Protein AF-A0AAV2RXP6-F1 (afdb_monomer_lite)

Secondary structure (DSSP, 8-state):
--HHHHHHHHHHHSTTTT-SHHHHHHHHHHHHHHHH-------HHHHHHHHHHHHHSTHHHHHHHHHHTS------TTTTSGGGGGG-SSTTS---GGGEEEPPPPTT----SEEEEE---

InterPro domains:
  IPR029021 Protein-tyrosine phosphatase-like [G3DSA:3.90.190.10] (40-121)
  IPR029021 Protein-tyrosine phosphatase-like [SSF52799] (1-53)
  IPR029021 Protein-tyrosine phosphatase-like [SSF52799] (54-120)

Organism: Meganyctiphanes norvegica (NCBI:txid48144)

Radius of gyration: 22.02 Å; chains: 1; bounding box: 52×39×58 Å

Foldseek 3Di:
DDPVVVVVVVCVVPPCDLVDPVSSVVVVVVVCCVVVNDPPDDDPVCVVVVVCPCVVDCNVVVVVVVVVPPDDPFAQVVCLPPVNVVQDPDSVQADTPVFFDFADDDPPDPDGRHHRDGDDD

Sequence (121 aa):
MDIPEALRILRSCRKNLVDNPGQYRFTHELLLEMMYGHQTSYTEQEFLNTFKEITTTSALKNQYDKLLNLPKSHNYELASNPSYSQYNRDQNIIPANGRMIFLNSVKEANGSQYINAVRVN

Structure (mmCIF, N/CA/C/O backbone):
data_AF-A0AAV2RXP6-F1
#
_entry.id   AF-A0AAV2RXP6-F1
#
loop_
_atom_site.group_PDB
_atom_site.id
_atom_site.type_symbol
_atom_site.label_atom_id
_atom_site.label_alt_id
_atom_site.label_comp_id
_atom_site.label_asym_id
_atom_site.label_entity_id
_atom_site.label_seq_id
_atom_site.pdbx_PDB_ins_code
_atom_site.Cartn_x
_atom_site.Cartn_y
_atom_site.Cartn_z
_atom_site.occupancy
_atom_site.B_iso_or_equiv
_atom_site.auth_seq_id
_atom_site.auth_comp_id
_atom_site.auth_asym_id
_atom_site.auth_atom_id
_atom_site.pdbx_PDB_model_num
ATOM 1 N N . MET A 1 1 ? -16.805 -14.453 15.415 1.00 60.97 1 MET A N 1
ATOM 2 C CA . MET A 1 1 ? -17.364 -15.167 14.247 1.00 60.97 1 MET A CA 1
ATOM 3 C C . MET A 1 1 ? -16.202 -15.442 13.313 1.00 60.97 1 MET A C 1
ATOM 5 O O . MET A 1 1 ? -15.425 -14.525 13.093 1.00 60.97 1 MET A O 1
ATOM 9 N N . ASP A 1 2 ? -16.032 -16.680 12.860 1.00 83.12 2 ASP A N 1
ATOM 10 C CA . ASP A 1 2 ? -14.921 -17.060 11.978 1.00 83.12 2 ASP A CA 1
ATOM 11 C C . ASP A 1 2 ? -15.208 -16.652 10.516 1.00 83.12 2 ASP A C 1
ATOM 13 O O . ASP A 1 2 ? -16.367 -16.619 10.093 1.00 83.12 2 ASP A O 1
ATOM 17 N N . ILE A 1 3 ? -14.168 -16.323 9.746 1.00 84.50 3 ILE A N 1
ATOM 18 C CA . ILE A 1 3 ? -14.264 -15.776 8.379 1.00 84.50 3 ILE A CA 1
ATOM 19 C C . ILE A 1 3 ? -14.956 -16.741 7.394 1.00 84.50 3 ILE A C 1
ATOM 21 O O . ILE A 1 3 ? -15.818 -16.282 6.639 1.00 84.50 3 ILE A O 1
ATOM 25 N N . PRO A 1 4 ? -14.669 -18.060 7.388 1.00 87.75 4 PRO A N 1
ATOM 26 C CA . PRO A 1 4 ? -15.389 -19.026 6.561 1.00 87.75 4 PRO A CA 1
ATOM 27 C C . PRO A 1 4 ? -16.892 -19.041 6.844 1.00 87.75 4 PRO A C 1
ATOM 29 O O . PRO A 1 4 ? -17.692 -19.098 5.910 1.00 87.75 4 PRO A O 1
ATOM 32 N N . GLU A 1 5 ? -17.283 -18.952 8.117 1.00 90.19 5 GLU A N 1
ATOM 33 C CA . GLU A 1 5 ? -18.689 -18.992 8.520 1.00 90.19 5 GLU A CA 1
ATOM 34 C C . GLU A 1 5 ? -19.413 -17.693 8.150 1.00 90.19 5 GLU A C 1
ATOM 36 O O . GLU A 1 5 ? -20.505 -17.729 7.582 1.00 90.19 5 GLU A O 1
ATOM 41 N N . ALA A 1 6 ? -18.768 -16.543 8.364 1.00 89.06 6 ALA A N 1
ATOM 42 C CA . ALA A 1 6 ? -19.273 -15.257 7.892 1.00 89.06 6 ALA A CA 1
ATOM 43 C C . ALA A 1 6 ? -19.475 -15.261 6.365 1.00 89.06 6 ALA A C 1
ATOM 45 O O . ALA A 1 6 ? -20.521 -14.844 5.865 1.00 89.06 6 ALA A O 1
ATOM 46 N N . LEU A 1 7 ? -18.511 -15.797 5.611 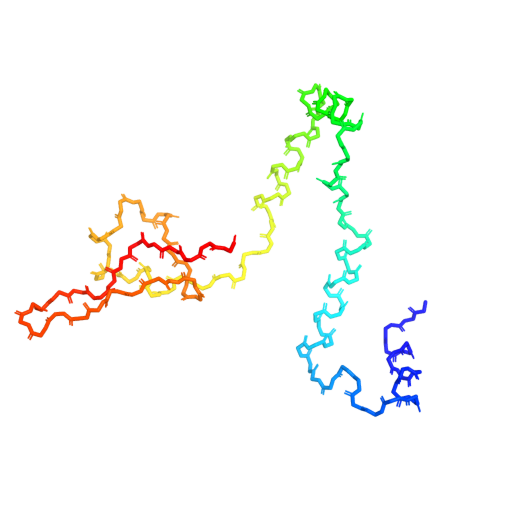1.00 90.44 7 LEU A N 1
ATOM 47 C CA . LEU A 1 7 ? -18.600 -15.888 4.157 1.00 90.44 7 LEU A CA 1
ATOM 48 C C . LEU A 1 7 ? -19.687 -16.866 3.693 1.00 90.44 7 LEU A C 1
ATOM 50 O O . LEU A 1 7 ? -20.374 -16.597 2.706 1.00 90.44 7 LEU A O 1
ATOM 54 N N . ARG A 1 8 ? -19.882 -17.981 4.406 1.00 91.50 8 ARG A N 1
ATOM 55 C CA . ARG A 1 8 ? -20.972 -18.933 4.154 1.00 91.50 8 ARG A CA 1
ATOM 56 C C . ARG A 1 8 ? -22.336 -18.255 4.286 1.00 91.50 8 ARG A C 1
ATOM 58 O O . ARG A 1 8 ? -23.180 -18.429 3.408 1.00 91.50 8 ARG A O 1
ATOM 65 N N . ILE A 1 9 ? -22.532 -17.461 5.341 1.00 93.56 9 ILE A N 1
ATOM 66 C CA . ILE A 1 9 ? -23.760 -16.686 5.565 1.00 93.56 9 ILE A CA 1
ATOM 67 C C . ILE A 1 9 ? -23.940 -15.637 4.463 1.00 93.56 9 ILE A C 1
ATOM 69 O O . ILE A 1 9 ? -24.999 -15.561 3.855 1.00 93.56 9 ILE A O 1
ATOM 73 N N . LEU A 1 10 ? -22.904 -14.867 4.127 1.00 91.31 10 LEU A N 1
ATOM 74 C CA . LEU A 1 10 ? -22.989 -13.873 3.050 1.00 91.31 10 LEU A CA 1
ATOM 75 C C . LEU A 1 10 ? -23.377 -14.505 1.704 1.00 91.31 10 LEU A C 1
ATOM 77 O O . LEU A 1 10 ? -24.208 -13.968 0.967 1.00 91.31 10 LEU A O 1
ATOM 81 N N . ARG A 1 11 ? -22.817 -15.680 1.398 1.00 94.44 11 ARG A N 1
ATOM 82 C CA . ARG A 1 11 ? -23.099 -16.416 0.160 1.00 94.44 11 ARG A CA 1
ATOM 83 C C . ARG A 1 11 ? -24.500 -17.020 0.099 1.00 94.44 11 ARG A C 1
ATOM 85 O O . ARG A 1 11 ? -24.970 -17.277 -1.010 1.00 94.44 11 ARG A O 1
ATOM 92 N N . SER A 1 12 ? -25.175 -17.220 1.234 1.00 94.75 12 SER A N 1
ATOM 93 C CA . SER A 1 12 ? -26.582 -17.641 1.233 1.00 94.75 12 SER A CA 1
ATOM 94 C C . SER A 1 12 ? -27.508 -16.518 0.749 1.00 94.75 12 SER A C 1
ATOM 96 O O . SER A 1 12 ? -28.500 -16.797 0.082 1.00 94.75 12 SER A O 1
ATOM 98 N N . CYS A 1 13 ? -27.138 -15.256 0.998 1.00 94.44 13 CYS A N 1
ATOM 99 C CA . CYS A 1 13 ? -27.862 -14.076 0.523 1.00 94.44 13 CYS A CA 1
ATOM 100 C C . CYS A 1 13 ? -27.483 -13.683 -0.915 1.00 94.44 13 CYS A C 1
ATOM 102 O O . CYS A 1 13 ? -28.343 -13.269 -1.691 1.00 94.44 13 CYS A O 1
ATOM 104 N N . ARG A 1 14 ? -26.199 -13.796 -1.290 1.00 94.56 14 ARG A N 1
ATOM 105 C CA . ARG A 1 14 ? -25.709 -13.462 -2.637 1.00 94.56 14 ARG A CA 1
ATOM 106 C C . ARG A 1 14 ? -24.605 -14.414 -3.087 1.00 94.56 14 ARG A C 1
ATOM 108 O O . ARG A 1 14 ? -23.509 -14.430 -2.531 1.00 94.56 14 ARG A O 1
ATOM 115 N N . LYS A 1 15 ? -24.877 -15.160 -4.159 1.00 91.06 15 LYS A N 1
ATOM 116 C CA . LYS A 1 15 ? -23.903 -16.079 -4.765 1.00 91.06 15 LYS A CA 1
ATOM 117 C C . LYS A 1 15 ? -22.649 -15.328 -5.232 1.00 91.06 15 LYS A C 1
ATOM 119 O O . LYS A 1 15 ? -22.732 -14.175 -5.651 1.00 91.06 15 LYS A O 1
ATOM 124 N N . ASN A 1 16 ? -21.509 -16.018 -5.190 1.00 89.00 16 ASN A N 1
ATOM 125 C CA . ASN A 1 16 ? -20.203 -15.536 -5.659 1.00 89.00 16 ASN A CA 1
ATOM 126 C C . ASN A 1 16 ? -19.657 -14.296 -4.920 1.00 89.00 16 ASN A C 1
ATOM 128 O O . ASN A 1 16 ? -18.886 -13.530 -5.484 1.00 89.00 16 ASN A O 1
ATOM 132 N N . LEU A 1 17 ? -20.021 -14.080 -3.651 1.00 89.88 17 LEU A N 1
ATOM 133 C CA . LEU A 1 17 ? -19.272 -13.139 -2.811 1.00 89.88 17 LEU A CA 1
ATOM 134 C C . LEU A 1 17 ? -17.895 -13.718 -2.459 1.00 89.88 17 LEU A C 1
ATOM 136 O O . LEU A 1 17 ? -17.805 -14.894 -2.092 1.00 89.88 17 LEU A O 1
ATOM 140 N N . VAL A 1 18 ? -16.849 -12.885 -2.555 1.00 89.81 18 VAL A N 1
ATOM 141 C CA . VAL A 1 18 ? -15.436 -13.263 -2.345 1.00 89.81 18 VAL A CA 1
ATOM 142 C C . VAL A 1 18 ? -15.088 -14.483 -3.205 1.00 89.81 18 VAL A C 1
ATOM 144 O O . VAL A 1 18 ? -14.883 -15.582 -2.698 1.00 89.81 18 VAL A O 1
ATOM 147 N N . ASP A 1 19 ? -15.174 -14.336 -4.523 1.00 91.94 19 ASP A N 1
ATOM 148 C CA . ASP A 1 19 ? -15.228 -15.455 -5.474 1.00 91.94 19 ASP A CA 1
ATOM 149 C C . ASP A 1 19 ? -13.869 -16.076 -5.807 1.00 91.94 19 ASP A C 1
ATOM 151 O O . ASP A 1 19 ? -13.820 -17.200 -6.307 1.00 91.94 19 ASP A O 1
ATOM 155 N N . ASN A 1 20 ? -12.772 -15.388 -5.492 1.00 93.62 20 ASN A N 1
ATOM 156 C CA . ASN A 1 20 ? -11.427 -15.860 -5.784 1.00 93.62 20 ASN A CA 1
ATOM 157 C C . ASN A 1 20 ? -10.516 -15.889 -4.544 1.00 93.62 20 ASN A C 1
ATOM 159 O O . ASN A 1 20 ? -10.718 -15.128 -3.590 1.00 93.62 20 ASN A O 1
ATOM 163 N N . PRO A 1 21 ? -9.466 -16.736 -4.560 1.00 92.12 21 PRO A N 1
ATOM 164 C CA . PRO A 1 21 ? -8.535 -16.861 -3.439 1.00 92.12 21 PRO A CA 1
ATOM 165 C C . PRO A 1 21 ? -7.834 -15.550 -3.058 1.00 92.12 21 PRO A C 1
ATOM 167 O O . PRO A 1 21 ? -7.506 -15.355 -1.889 1.00 92.12 21 PRO A O 1
ATOM 170 N N . GLY A 1 22 ? -7.620 -14.650 -4.025 1.00 93.31 22 GLY A N 1
ATOM 171 C CA . GLY A 1 22 ? -7.015 -13.338 -3.794 1.00 93.31 22 GLY A CA 1
ATOM 172 C C . GLY A 1 22 ? -7.891 -12.448 -2.917 1.00 93.31 22 GLY A C 1
ATOM 173 O O . GLY A 1 22 ? -7.422 -11.942 -1.904 1.00 93.31 22 GLY A O 1
ATOM 174 N N . GLN A 1 23 ? -9.181 -12.326 -3.241 1.00 93.06 23 GLN A N 1
ATOM 175 C CA . GLN A 1 23 ? -10.14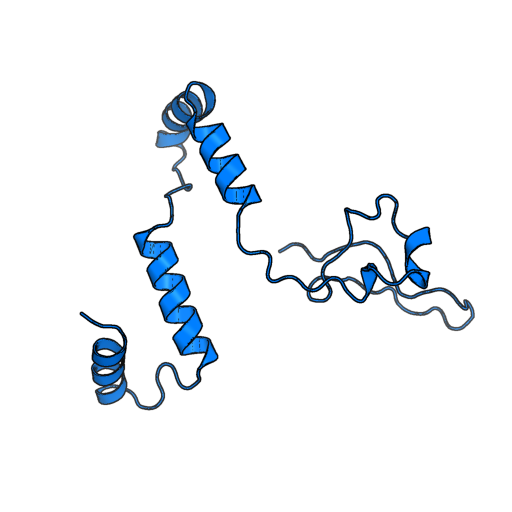8 -11.584 -2.421 1.00 93.06 23 GLN A CA 1
ATOM 176 C C . GLN A 1 23 ? -10.283 -12.180 -1.015 1.00 93.06 23 GLN A C 1
ATOM 178 O O . GLN A 1 23 ? -10.405 -11.444 -0.035 1.00 93.06 23 GLN A O 1
ATOM 183 N N . TYR A 1 24 ? -10.242 -13.512 -0.906 1.00 92.31 24 TYR A N 1
ATOM 184 C CA . TYR A 1 24 ? -10.307 -14.189 0.386 1.00 92.31 24 TYR A CA 1
ATOM 185 C C . TYR A 1 24 ? -9.087 -13.855 1.248 1.00 92.31 24 TYR A C 1
ATOM 187 O O . TYR A 1 24 ? -9.245 -13.415 2.385 1.00 92.31 24 TYR A O 1
ATOM 195 N N . ARG A 1 25 ? -7.875 -13.981 0.690 1.00 92.06 25 ARG A N 1
ATOM 196 C CA . ARG A 1 25 ? -6.629 -13.602 1.371 1.00 92.06 25 ARG A CA 1
ATOM 197 C C . ARG A 1 25 ? -6.637 -12.129 1.775 1.00 92.06 25 ARG A C 1
ATOM 199 O O . ARG A 1 25 ? -6.360 -11.822 2.927 1.00 92.06 25 ARG A O 1
ATOM 206 N N . PHE A 1 26 ? -7.029 -11.248 0.861 1.00 91.38 26 PHE A N 1
ATOM 207 C CA . PHE A 1 26 ? -7.115 -9.816 1.128 1.00 91.38 26 PHE A CA 1
ATOM 208 C C . PHE A 1 26 ? -8.090 -9.492 2.268 1.00 91.38 26 PHE A C 1
ATOM 210 O O . PHE A 1 26 ? -7.824 -8.613 3.077 1.00 91.38 26 PHE A O 1
ATOM 217 N N . THR A 1 27 ? -9.198 -10.230 2.388 1.00 90.88 27 THR A N 1
ATOM 218 C CA . THR A 1 27 ? -10.147 -10.049 3.500 1.00 90.88 27 THR A CA 1
ATOM 219 C C . THR A 1 27 ? -9.512 -10.397 4.848 1.00 90.88 27 THR A C 1
ATOM 221 O O . THR A 1 27 ? -9.726 -9.685 5.826 1.00 90.88 27 THR A O 1
ATOM 224 N N . HIS A 1 28 ? -8.704 -11.461 4.907 1.00 90.12 28 HIS A N 1
ATOM 225 C CA . HIS A 1 28 ? -7.931 -11.798 6.108 1.00 90.12 28 HIS A CA 1
ATOM 226 C C . HIS A 1 28 ? -6.904 -10.712 6.436 1.00 90.12 28 HIS A C 1
ATOM 228 O O . HIS A 1 28 ? -6.842 -10.267 7.577 1.00 90.12 28 HIS A O 1
ATOM 234 N N . GLU A 1 29 ? -6.143 -10.251 5.442 1.00 90.69 29 GLU A N 1
ATOM 235 C CA . GLU A 1 29 ? -5.159 -9.170 5.610 1.00 90.69 29 GLU A CA 1
ATOM 236 C C . GLU A 1 29 ? -5.818 -7.878 6.117 1.00 90.69 29 GLU A C 1
ATOM 238 O O . GLU A 1 29 ? -5.326 -7.265 7.062 1.00 90.69 29 GLU A O 1
ATOM 243 N N . LEU A 1 30 ? -6.972 -7.507 5.556 1.00 90.56 30 LEU A N 1
ATOM 244 C CA . LEU A 1 30 ? -7.738 -6.339 5.983 1.00 90.56 30 LEU A CA 1
ATOM 245 C C . LEU A 1 30 ? -8.219 -6.468 7.431 1.00 90.56 30 LEU A C 1
ATOM 247 O O . LEU A 1 30 ? -8.130 -5.510 8.192 1.00 90.56 30 LEU A O 1
ATOM 251 N N . LEU A 1 31 ? -8.712 -7.641 7.833 1.00 90.12 31 LEU A N 1
ATOM 252 C CA . LEU A 1 31 ? -9.150 -7.873 9.210 1.00 90.12 31 LEU A CA 1
ATOM 253 C C . LEU A 1 31 ? -7.984 -7.809 10.198 1.00 90.12 31 LEU A C 1
ATOM 255 O O . LEU A 1 31 ? -8.133 -7.216 11.265 1.00 90.12 31 LEU A O 1
ATOM 259 N N . LEU A 1 32 ? -6.822 -8.359 9.837 1.00 89.31 32 LEU A N 1
ATOM 260 C CA . LEU A 1 32 ? -5.610 -8.221 10.642 1.00 89.31 32 LEU A CA 1
ATOM 261 C C . LEU A 1 32 ? -5.209 -6.749 10.789 1.00 89.31 32 LEU A C 1
ATOM 263 O O . LEU A 1 32 ? -4.912 -6.318 11.900 1.00 89.31 32 LEU A O 1
ATOM 267 N N . GLU A 1 33 ? -5.264 -5.959 9.715 1.00 89.19 33 GLU A N 1
ATOM 268 C CA . GLU A 1 33 ? -4.983 -4.521 9.792 1.00 89.19 33 GLU A CA 1
ATOM 269 C C . GLU A 1 33 ? -6.031 -3.779 10.633 1.00 89.19 33 GLU A C 1
ATOM 271 O O . GLU A 1 33 ? -5.683 -2.904 11.413 1.00 89.19 33 GLU A O 1
ATOM 276 N N . MET A 1 34 ? -7.312 -4.146 10.574 1.00 89.38 34 MET A N 1
ATOM 277 C CA . MET A 1 34 ? -8.333 -3.530 11.433 1.00 89.38 34 MET A CA 1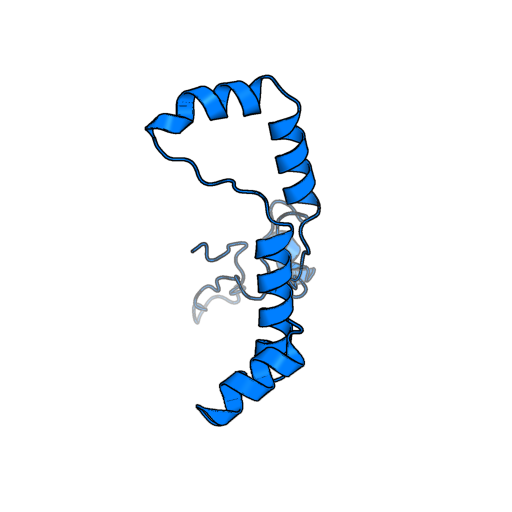
ATOM 278 C C . MET A 1 34 ? -8.152 -3.877 12.917 1.00 89.38 34 MET A C 1
ATOM 280 O O . MET A 1 34 ? -8.465 -3.059 13.778 1.00 89.38 34 MET A O 1
ATOM 284 N N . MET A 1 35 ? -7.677 -5.086 13.228 1.00 88.38 35 MET A N 1
ATOM 285 C CA . MET A 1 35 ? -7.510 -5.561 14.605 1.00 88.38 35 MET A CA 1
ATOM 286 C C . MET A 1 35 ? -6.186 -5.128 15.244 1.00 88.38 35 MET A C 1
ATOM 288 O O . MET A 1 35 ? -6.145 -4.871 16.445 1.00 88.38 35 MET A O 1
ATOM 292 N N . TYR A 1 36 ? -5.106 -5.086 14.460 1.00 85.62 36 TYR A N 1
ATOM 293 C CA . TYR A 1 36 ? -3.735 -4.851 14.937 1.00 85.62 36 TYR A CA 1
ATOM 294 C C . TYR A 1 36 ? -3.092 -3.585 14.349 1.00 85.62 36 TYR A C 1
ATOM 296 O O . TYR A 1 36 ? -2.004 -3.162 14.769 1.00 85.62 36 TYR A O 1
ATOM 304 N N . GLY A 1 37 ? -3.752 -2.953 13.380 1.00 83.94 37 GLY A N 1
ATOM 305 C CA . GLY A 1 37 ? -3.412 -1.621 12.899 1.00 83.94 37 GLY A CA 1
ATOM 306 C C . GLY A 1 37 ? -3.483 -0.598 14.025 1.00 83.94 37 GLY A C 1
ATOM 307 O O . GLY A 1 37 ? -4.029 -0.833 15.100 1.00 83.94 37 GLY A O 1
ATOM 308 N N . HIS A 1 38 ? -2.831 0.537 13.813 1.00 83.06 38 HIS A N 1
ATOM 309 C CA . HIS A 1 38 ? -2.832 1.630 14.780 1.00 83.06 38 HIS A CA 1
ATOM 310 C C . HIS A 1 38 ? -3.556 2.808 14.147 1.00 83.06 38 HIS A C 1
ATOM 312 O O . HIS A 1 38 ? -3.340 3.095 12.970 1.00 83.06 38 HIS A O 1
ATOM 318 N N . GLN A 1 39 ? -4.394 3.499 14.918 1.00 84.81 39 GLN A N 1
ATOM 319 C CA . GLN A 1 39 ? -5.013 4.728 14.445 1.00 84.81 39 GLN A CA 1
ATOM 320 C C . GLN A 1 39 ? -3.942 5.814 14.319 1.00 84.81 39 GLN A C 1
ATOM 322 O O . GLN A 1 39 ? -3.384 6.269 15.313 1.00 84.81 39 GLN A O 1
ATOM 327 N N . THR A 1 40 ? -3.664 6.217 13.082 1.00 89.06 40 THR A N 1
ATOM 328 C CA . THR A 1 40 ? -2.721 7.296 12.743 1.00 89.06 40 THR A CA 1
ATOM 329 C C . THR A 1 40 ? -3.418 8.477 12.065 1.00 89.06 40 THR A C 1
ATOM 331 O O . THR A 1 40 ? -2.762 9.334 11.478 1.00 89.06 40 THR A O 1
ATOM 334 N N . SER A 1 41 ? -4.753 8.504 12.101 1.00 91.38 41 SER A N 1
ATOM 335 C CA . SER A 1 41 ? -5.576 9.609 11.615 1.00 91.38 41 SER A CA 1
ATOM 336 C C . SER A 1 41 ? -6.153 10.362 12.807 1.00 91.38 41 SER A C 1
ATOM 338 O O . SER A 1 41 ? -6.704 9.745 13.723 1.00 91.38 41 SER A O 1
ATOM 340 N N . TYR A 1 42 ? -6.004 11.682 12.768 1.00 91.81 42 TYR A N 1
ATOM 341 C CA . TYR A 1 42 ? -6.401 12.603 13.824 1.00 91.81 42 TYR A CA 1
ATOM 342 C C . TYR A 1 42 ? -7.112 13.795 13.197 1.00 91.81 42 TYR A C 1
ATOM 344 O O . TYR A 1 42 ? -6.770 14.231 12.094 1.00 91.81 42 TYR A O 1
ATOM 352 N N . THR A 1 43 ? -8.102 14.316 13.903 1.00 96.25 43 THR A N 1
ATOM 353 C CA . THR A 1 43 ? -8.780 15.561 13.546 1.00 96.25 43 THR A CA 1
ATOM 354 C C . THR A 1 43 ? -7.893 16.773 13.842 1.00 96.25 43 THR A C 1
ATOM 356 O O . THR A 1 43 ? -6.903 16.687 14.574 1.00 96.25 43 THR A O 1
ATOM 359 N N . GLU A 1 44 ? -8.255 17.937 13.301 1.00 96.31 44 GLU A N 1
ATOM 360 C CA . GLU A 1 44 ? -7.557 19.194 13.600 1.00 96.31 44 GLU A CA 1
ATOM 361 C C . GLU A 1 44 ? -7.583 19.509 15.105 1.00 96.31 44 GLU A C 1
ATOM 363 O O . GLU A 1 44 ? -6.576 19.934 15.669 1.00 96.31 44 GLU A O 1
ATOM 368 N N . GLN A 1 45 ? -8.710 19.239 15.774 1.00 97.31 45 GLN A N 1
ATOM 369 C CA . GLN A 1 45 ? -8.870 19.477 17.209 1.00 97.31 45 GLN A CA 1
ATOM 370 C C . GLN A 1 45 ? -7.921 18.613 18.054 1.00 97.31 45 GLN A C 1
ATOM 372 O O . GLN A 1 45 ? -7.465 19.046 19.113 1.00 97.31 45 GLN A O 1
ATOM 377 N N . GLU A 1 46 ? -7.604 17.403 17.592 1.00 96.25 46 GLU A N 1
ATOM 378 C CA . GLU A 1 46 ? -6.713 16.462 18.282 1.00 96.25 46 GLU A CA 1
ATOM 379 C C . GLU A 1 46 ? -5.230 16.755 18.012 1.00 96.25 46 GLU A C 1
ATOM 381 O O . GLU A 1 46 ? -4.376 16.420 18.838 1.00 96.25 46 GLU A O 1
ATOM 386 N N . PHE A 1 47 ? -4.919 17.433 16.900 1.00 94.75 47 PHE A N 1
ATOM 387 C CA . PHE A 1 47 ? -3.562 17.574 16.373 1.00 94.75 47 PHE A CA 1
ATOM 388 C C . PHE A 1 47 ? -2.541 18.045 17.411 1.00 94.75 47 PHE A C 1
ATOM 390 O O . PHE A 1 47 ? -1.504 17.408 17.571 1.00 94.75 47 PHE A O 1
ATOM 397 N N . LEU A 1 48 ? -2.807 19.138 18.136 1.00 96.06 48 LEU A N 1
ATOM 398 C CA . LEU A 1 48 ? -1.822 19.705 19.068 1.00 96.06 48 LEU A CA 1
ATOM 399 C C . LEU A 1 48 ? -1.480 18.755 20.220 1.00 96.06 48 LEU A C 1
ATOM 401 O O . LEU A 1 48 ? -0.323 18.694 20.641 1.00 96.06 48 LEU A O 1
ATOM 405 N N . ASN A 1 49 ? -2.471 18.027 20.734 1.00 94.94 49 ASN A N 1
ATOM 406 C CA . ASN A 1 49 ? -2.265 17.088 21.833 1.00 94.94 49 ASN A CA 1
ATOM 407 C C . ASN A 1 49 ? -1.516 15.851 21.334 1.00 94.94 49 ASN A C 1
ATOM 409 O O . ASN A 1 49 ? -0.490 15.486 21.905 1.00 94.94 49 ASN A O 1
ATOM 413 N N . THR A 1 50 ? -1.960 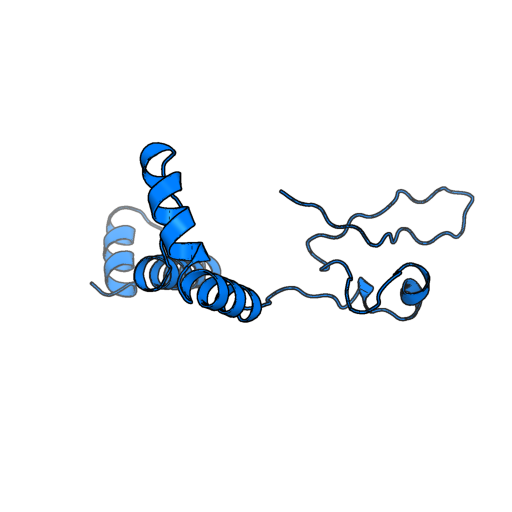15.286 20.211 1.00 93.75 50 THR A N 1
ATOM 414 C CA . THR A 1 50 ? -1.316 14.137 19.574 1.00 93.75 50 THR A CA 1
ATOM 415 C C . THR A 1 50 ? 0.116 14.447 19.143 1.00 93.75 50 THR A C 1
ATOM 417 O O . THR A 1 50 ? 1.016 13.647 19.370 1.00 93.75 50 THR A O 1
ATOM 420 N N . PHE A 1 51 ? 0.373 15.614 18.554 1.00 94.19 51 PHE A N 1
ATOM 421 C CA . PHE A 1 51 ? 1.712 16.004 18.116 1.00 94.19 51 PHE A CA 1
ATOM 422 C C . PHE A 1 51 ? 2.680 16.100 19.297 1.00 94.19 51 PHE A C 1
ATOM 424 O O . PHE A 1 51 ? 3.797 15.586 19.222 1.00 94.19 51 PHE A O 1
ATOM 431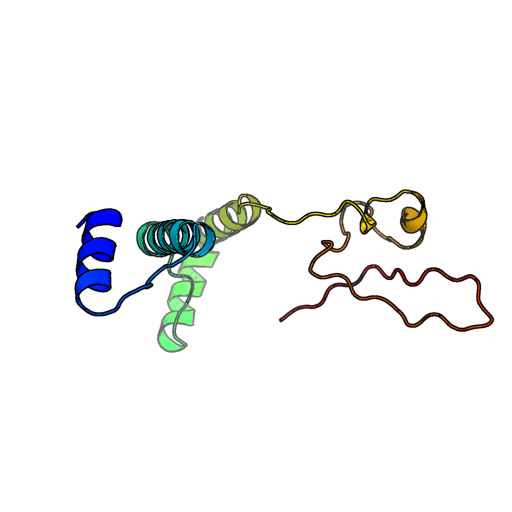 N N . LYS A 1 52 ? 2.252 16.712 20.411 1.00 95.56 52 LYS A N 1
ATOM 432 C CA . LYS A 1 52 ? 3.050 16.754 21.644 1.00 95.56 52 LYS A CA 1
ATOM 433 C C . LYS A 1 52 ? 3.338 15.351 22.157 1.00 95.56 52 LYS A C 1
ATOM 435 O O . LYS A 1 52 ? 4.493 15.045 22.431 1.00 95.56 52 LYS A O 1
ATOM 440 N N . GLU A 1 53 ? 2.328 14.493 22.250 1.00 92.56 53 GLU A N 1
ATOM 441 C CA . GLU A 1 53 ? 2.508 13.105 22.682 1.00 92.56 53 GLU A CA 1
ATOM 442 C C . GLU A 1 53 ? 3.506 12.364 21.781 1.00 92.56 53 GLU A C 1
ATOM 444 O O . GLU A 1 53 ? 4.483 11.798 22.268 1.00 92.56 53 GLU A O 1
ATOM 449 N N . ILE A 1 54 ? 3.326 12.434 20.460 1.00 92.12 54 ILE A N 1
ATOM 450 C CA . ILE A 1 54 ? 4.169 11.726 19.492 1.00 92.12 54 ILE A CA 1
ATOM 451 C C . ILE A 1 54 ? 5.626 12.200 19.547 1.00 92.12 54 ILE A C 1
ATOM 453 O O . ILE A 1 54 ? 6.534 11.378 19.445 1.00 92.12 54 ILE A O 1
ATOM 457 N N . THR A 1 55 ? 5.858 13.504 19.718 1.00 93.00 55 THR A N 1
ATOM 458 C CA . THR A 1 55 ? 7.207 14.100 19.698 1.00 93.00 55 THR A CA 1
ATOM 459 C C . THR A 1 55 ? 7.944 14.037 21.032 1.00 93.00 55 THR A C 1
ATOM 461 O O . THR A 1 55 ? 9.170 14.122 21.046 1.00 93.00 55 THR A O 1
ATOM 464 N N . THR A 1 56 ? 7.229 13.893 22.149 1.00 92.94 56 THR A N 1
ATOM 465 C CA . THR A 1 56 ? 7.833 13.844 23.496 1.00 92.94 56 THR A CA 1
ATOM 466 C C . THR A 1 56 ? 7.979 12.430 24.047 1.00 92.94 56 THR A C 1
ATOM 468 O O . THR A 1 56 ? 8.724 12.216 25.002 1.00 92.94 56 THR A O 1
ATOM 471 N N . THR A 1 57 ? 7.303 11.456 23.441 1.00 93.62 57 THR A N 1
ATOM 472 C CA . THR A 1 57 ? 7.386 10.039 23.812 1.00 93.62 57 THR A CA 1
ATOM 473 C C . THR A 1 57 ? 8.148 9.228 22.757 1.00 93.62 57 THR A C 1
ATOM 475 O O . THR A 1 57 ? 8.591 9.743 21.731 1.00 93.62 57 THR A O 1
ATOM 478 N N . SER A 1 58 ? 8.288 7.917 22.973 1.00 92.56 58 SER A N 1
ATOM 479 C CA . SER A 1 58 ? 8.831 6.988 21.971 1.00 92.56 58 SER A CA 1
ATOM 480 C C . SER A 1 58 ? 7.862 6.681 20.821 1.00 92.56 58 SER A C 1
ATOM 482 O O . SER A 1 58 ? 8.224 5.935 19.910 1.00 92.56 58 SER A O 1
ATOM 484 N N . ALA A 1 59 ? 6.650 7.248 20.818 1.00 90.75 59 ALA A N 1
ATOM 485 C CA . ALA A 1 59 ? 5.624 6.941 19.826 1.00 90.75 59 ALA A CA 1
ATOM 486 C C . ALA A 1 59 ? 6.074 7.236 18.385 1.00 90.75 59 ALA A C 1
ATOM 488 O O . ALA A 1 59 ? 5.844 6.400 17.510 1.00 90.75 59 ALA A O 1
ATOM 489 N N . LEU A 1 60 ? 6.788 8.342 18.129 1.00 91.56 60 LEU A N 1
ATOM 490 C CA . LEU A 1 60 ? 7.335 8.627 16.795 1.00 91.56 60 LEU A CA 1
ATOM 491 C C . LEU A 1 60 ? 8.318 7.545 16.329 1.00 91.56 60 LEU A C 1
ATOM 493 O O . LEU A 1 60 ? 8.243 7.074 15.195 1.00 91.56 60 LEU A O 1
ATOM 497 N N . LYS A 1 61 ? 9.228 7.127 17.216 1.00 93.94 61 LYS A N 1
ATOM 498 C CA . LYS A 1 61 ? 10.217 6.086 16.921 1.00 93.94 61 LYS A CA 1
ATOM 499 C C . LYS A 1 61 ? 9.536 4.743 16.658 1.00 93.94 61 LYS A C 1
ATOM 501 O O . LYS A 1 61 ? 9.850 4.100 15.663 1.00 93.94 61 LYS A O 1
ATOM 506 N N . ASN A 1 62 ? 8.553 4.374 17.477 1.00 91.56 62 ASN A N 1
ATOM 507 C CA . ASN A 1 62 ? 7.779 3.145 17.300 1.00 91.56 62 ASN A CA 1
ATOM 508 C C . ASN A 1 62 ? 7.024 3.133 15.961 1.00 91.56 62 ASN A C 1
ATOM 510 O O . ASN A 1 62 ? 7.027 2.119 15.264 1.00 91.56 62 ASN A O 1
ATOM 514 N N . GLN A 1 63 ? 6.408 4.256 15.571 1.00 90.44 63 GLN A N 1
ATOM 515 C CA . GLN A 1 63 ? 5.740 4.370 14.271 1.00 90.44 63 GLN A CA 1
ATOM 516 C C . GLN A 1 63 ? 6.736 4.262 13.113 1.00 90.44 63 GLN A C 1
ATOM 518 O O . GLN A 1 63 ? 6.485 3.531 12.157 1.00 90.44 63 GLN A O 1
ATOM 523 N N . TYR A 1 64 ? 7.885 4.931 13.212 1.00 92.88 64 TYR A N 1
ATOM 524 C CA . TYR A 1 64 ? 8.942 4.839 12.210 1.00 92.88 64 TYR A CA 1
ATOM 525 C C . TYR A 1 64 ? 9.476 3.407 12.060 1.00 92.88 64 TYR A C 1
ATOM 527 O O . TYR A 1 64 ? 9.580 2.895 10.946 1.00 92.88 64 TYR A O 1
ATOM 535 N N . ASP A 1 65 ? 9.741 2.719 13.170 1.00 93.56 65 ASP A N 1
ATOM 536 C CA . ASP A 1 65 ? 10.218 1.335 13.155 1.00 93.56 65 ASP A CA 1
ATOM 537 C C . ASP A 1 65 ? 9.161 0.377 12.602 1.00 93.56 65 ASP A C 1
ATOM 539 O O . ASP A 1 65 ? 9.492 -0.545 11.854 1.00 93.56 65 ASP A O 1
ATOM 543 N N . LYS A 1 66 ? 7.875 0.617 12.887 1.00 89.19 66 LYS A N 1
ATOM 544 C CA . LYS A 1 66 ? 6.780 -0.123 12.251 1.00 89.19 66 LYS A CA 1
ATOM 545 C C . LYS A 1 66 ? 6.790 0.076 10.733 1.00 89.19 66 LYS A C 1
ATOM 547 O O . LYS A 1 66 ? 6.709 -0.912 10.010 1.00 89.19 66 LYS A O 1
ATOM 552 N N . LEU A 1 67 ? 6.937 1.315 10.247 1.00 90.19 67 LEU A N 1
ATOM 553 C CA . LEU A 1 67 ? 7.011 1.617 8.810 1.00 90.19 67 LEU A CA 1
ATOM 554 C C . LEU A 1 67 ? 8.188 0.906 8.128 1.00 90.19 67 LEU A C 1
ATOM 556 O O . LEU A 1 67 ? 8.023 0.364 7.036 1.00 90.19 67 LEU A O 1
ATOM 560 N N . LEU A 1 68 ? 9.358 0.859 8.773 1.00 91.69 68 LEU A N 1
ATOM 561 C CA . LEU A 1 68 ? 10.531 0.156 8.241 1.00 91.69 68 LEU A CA 1
ATOM 562 C C . LEU A 1 68 ? 10.316 -1.358 8.098 1.00 91.69 68 LEU A C 1
ATOM 564 O O . LEU A 1 68 ? 10.864 -1.964 7.173 1.00 91.69 68 LEU A O 1
ATOM 568 N N . ASN A 1 69 ? 9.520 -1.946 8.994 1.00 89.44 69 ASN A N 1
ATOM 569 C CA . ASN A 1 69 ? 9.230 -3.379 9.051 1.00 89.44 69 ASN A CA 1
ATOM 570 C C . ASN A 1 69 ? 7.960 -3.790 8.289 1.00 89.44 69 ASN A C 1
ATOM 572 O O . ASN A 1 69 ? 7.592 -4.966 8.315 1.00 89.44 69 ASN A O 1
ATOM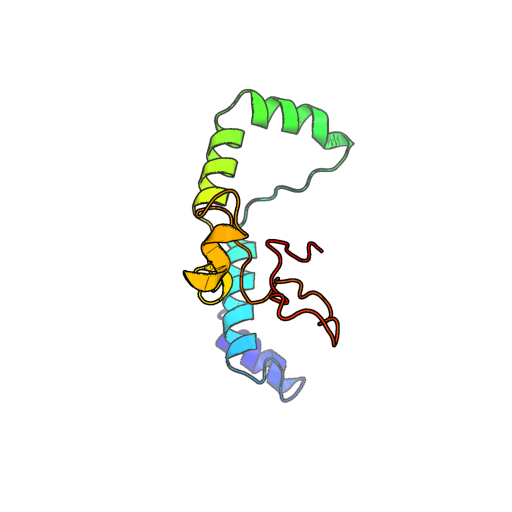 576 N N . LEU A 1 70 ? 7.281 -2.858 7.610 1.00 86.56 70 LEU A N 1
ATOM 577 C CA . LEU A 1 70 ? 6.124 -3.204 6.789 1.00 86.56 70 LEU A CA 1
ATOM 578 C C . LEU A 1 70 ? 6.508 -4.236 5.713 1.00 86.56 70 LEU A C 1
ATOM 580 O O . LEU A 1 70 ? 7.589 -4.132 5.121 1.00 86.56 70 LEU A O 1
ATOM 584 N N . PRO A 1 71 ? 5.630 -5.212 5.415 1.00 83.25 71 PRO A N 1
ATOM 585 C CA . PRO A 1 71 ? 5.885 -6.197 4.374 1.00 83.25 71 PRO A CA 1
ATOM 586 C C . PRO A 1 71 ? 6.193 -5.522 3.031 1.00 83.25 71 PRO A C 1
ATOM 588 O O . PRO A 1 71 ? 5.369 -4.802 2.466 1.00 83.25 71 PRO A O 1
ATOM 591 N N . LYS A 1 72 ? 7.389 -5.771 2.493 1.00 80.31 72 LYS A N 1
ATOM 592 C CA . LYS A 1 72 ? 7.808 -5.269 1.180 1.00 80.31 72 LYS A CA 1
ATOM 593 C C . LYS A 1 72 ? 7.447 -6.310 0.124 1.00 80.31 72 LYS A C 1
ATOM 595 O O . LYS A 1 72 ? 8.220 -7.221 -0.136 1.00 80.31 72 LYS A O 1
ATOM 600 N N . SER A 1 73 ? 6.268 -6.187 -0.481 1.00 79.56 73 SER A N 1
ATOM 601 C CA . SER A 1 73 ? 5.806 -7.080 -1.562 1.00 79.56 73 SER A CA 1
ATOM 602 C C . SER A 1 73 ? 6.209 -6.611 -2.969 1.00 79.56 73 SER A C 1
ATOM 604 O O . SER A 1 73 ? 5.762 -7.161 -3.973 1.00 79.56 73 SER A O 1
ATOM 606 N N . HIS A 1 74 ? 7.042 -5.575 -3.059 1.00 87.38 74 HIS A N 1
ATOM 607 C CA . HIS A 1 74 ? 7.442 -4.972 -4.323 1.00 87.38 74 HIS A CA 1
ATOM 608 C C . HIS A 1 74 ? 8.551 -5.786 -5.009 1.00 87.38 74 HIS A C 1
ATOM 610 O O . HIS A 1 74 ? 9.549 -6.138 -4.387 1.00 87.38 74 HIS A O 1
ATOM 616 N N . ASN A 1 75 ? 8.386 -6.041 -6.309 1.00 91.94 75 ASN A N 1
ATOM 617 C CA . ASN A 1 75 ? 9.428 -6.590 -7.179 1.00 91.94 75 ASN A CA 1
ATOM 618 C C . ASN A 1 75 ? 10.251 -5.431 -7.780 1.00 91.94 75 ASN A C 1
ATOM 620 O O . ASN A 1 75 ? 9.660 -4.439 -8.206 1.00 91.94 75 ASN A O 1
ATOM 624 N N . TYR A 1 76 ? 11.580 -5.568 -7.825 1.00 95.19 76 TYR A N 1
ATOM 625 C CA . TYR A 1 76 ? 12.532 -4.575 -8.347 1.00 95.19 76 TYR A CA 1
ATOM 626 C C . TYR A 1 76 ? 13.444 -5.115 -9.466 1.00 95.19 76 TYR A C 1
ATOM 628 O O . TYR A 1 76 ? 14.363 -4.424 -9.896 1.00 95.19 76 TYR A O 1
ATOM 636 N N . GLU A 1 77 ? 13.224 -6.345 -9.940 1.00 94.31 77 GLU A N 1
ATOM 637 C CA . GLU A 1 77 ? 14.101 -7.062 -10.882 1.00 94.31 77 GLU A CA 1
ATOM 638 C C . GLU A 1 77 ? 14.473 -6.249 -12.125 1.00 94.31 77 GLU A C 1
ATOM 640 O O . GLU A 1 77 ? 15.613 -6.318 -12.582 1.00 94.31 77 GLU A O 1
ATOM 645 N N . LEU A 1 78 ? 13.532 -5.465 -12.664 1.00 93.69 78 LEU A N 1
ATOM 646 C CA . LEU A 1 78 ? 13.775 -4.696 -13.878 1.00 93.69 78 LEU A CA 1
ATOM 647 C C . LEU A 1 78 ? 14.779 -3.581 -13.595 1.00 93.69 78 LEU A C 1
ATOM 649 O O . LEU A 1 78 ? 15.801 -3.499 -14.267 1.00 93.69 78 LEU A O 1
ATOM 653 N N . ALA A 1 79 ? 14.519 -2.756 -12.581 1.00 95.06 79 ALA A N 1
ATOM 654 C CA . ALA A 1 79 ? 15.366 -1.618 -12.239 1.00 95.06 79 ALA A CA 1
ATOM 655 C C . ALA A 1 79 ? 16.729 -2.016 -11.646 1.00 95.06 79 ALA A C 1
ATOM 657 O O . ALA A 1 79 ? 17.689 -1.254 -11.766 1.00 95.06 79 ALA A O 1
ATOM 658 N N . SER A 1 80 ? 16.820 -3.213 -11.058 1.00 95.50 80 SER A N 1
ATOM 659 C CA . SER A 1 80 ? 18.067 -3.816 -10.573 1.00 95.50 80 SER A CA 1
ATOM 660 C C . SER A 1 80 ? 18.964 -4.363 -11.690 1.00 95.50 80 SER A C 1
ATOM 662 O O . SER A 1 80 ? 20.086 -4.789 -11.413 1.00 95.50 80 SER A O 1
ATOM 664 N N . ASN A 1 81 ? 18.500 -4.395 -12.945 1.00 94.62 81 ASN A N 1
ATOM 665 C CA . ASN A 1 81 ? 19.308 -4.878 -14.059 1.00 94.62 81 ASN A CA 1
ATOM 666 C C . ASN A 1 81 ? 20.580 -4.010 -14.215 1.00 94.62 81 ASN A C 1
ATOM 668 O O . ASN A 1 81 ? 20.463 -2.785 -14.334 1.00 94.62 81 ASN A O 1
ATOM 672 N N . PRO A 1 82 ? 21.791 -4.606 -14.286 1.00 94.88 82 PRO A N 1
ATOM 673 C CA . PRO A 1 82 ? 23.041 -3.862 -14.455 1.00 94.88 82 PRO A CA 1
ATOM 674 C C . PRO A 1 82 ? 23.041 -2.878 -15.632 1.00 94.88 82 PRO A C 1
ATOM 676 O O . PRO A 1 82 ? 23.656 -1.816 -15.532 1.00 94.88 82 PRO A O 1
ATOM 679 N N . SER A 1 83 ? 22.308 -3.170 -16.713 1.00 92.81 83 SER A N 1
ATOM 680 C CA . SER A 1 83 ? 22.162 -2.278 -17.873 1.00 92.81 83 SER A CA 1
ATOM 681 C C . SER A 1 83 ? 21.512 -0.929 -17.536 1.00 92.81 83 SER A C 1
ATOM 683 O O . SER A 1 83 ? 21.713 0.043 -18.268 1.00 92.81 83 SER A O 1
ATOM 685 N N . TYR A 1 84 ? 20.762 -0.845 -16.432 1.00 92.94 84 TYR A N 1
ATOM 686 C CA . TYR A 1 84 ? 20.117 0.382 -15.964 1.00 92.94 84 TYR A CA 1
ATOM 687 C C . TYR A 1 84 ? 20.828 1.064 -14.792 1.00 92.94 84 TYR A C 1
ATOM 689 O O . TYR A 1 84 ? 20.463 2.186 -14.445 1.00 92.94 84 TYR A O 1
ATOM 697 N N . SER A 1 85 ? 21.875 0.450 -14.230 1.00 94.56 85 SER A N 1
ATOM 698 C CA . SER A 1 85 ? 22.615 0.987 -13.075 1.00 94.56 85 SER A CA 1
ATOM 699 C C . SER A 1 85 ? 23.113 2.422 -13.290 1.00 94.56 85 SER A C 1
ATOM 701 O O . SER A 1 85 ? 22.993 3.253 -12.393 1.00 94.56 85 SER A O 1
ATOM 703 N N . GLN A 1 86 ? 23.574 2.746 -14.502 1.00 94.69 86 GLN A N 1
ATOM 704 C CA . GLN A 1 86 ? 24.034 4.085 -14.894 1.00 94.69 86 GLN A CA 1
ATOM 705 C C . GLN A 1 86 ? 22.944 5.169 -14.846 1.00 94.69 86 GLN A C 1
ATOM 707 O O . GLN A 1 86 ? 23.254 6.354 -14.762 1.00 94.69 86 GLN A O 1
ATOM 712 N N . TYR A 1 87 ? 21.668 4.780 -14.898 1.00 93.94 87 TYR A N 1
ATOM 713 C CA . TYR A 1 87 ? 20.525 5.692 -14.826 1.00 93.94 87 TYR A CA 1
ATOM 714 C C . TYR A 1 87 ? 19.992 5.847 -13.392 1.00 93.94 87 TYR A C 1
ATOM 716 O O . TYR A 1 87 ? 19.044 6.599 -13.161 1.00 93.94 87 TYR A O 1
ATOM 724 N N . ASN A 1 88 ? 20.602 5.156 -12.423 1.00 95.88 88 ASN A N 1
ATOM 725 C CA . ASN A 1 88 ? 20.257 5.208 -11.008 1.00 95.88 88 ASN A CA 1
ATOM 726 C C . ASN A 1 88 ? 21.338 5.975 -10.243 1.00 95.88 88 ASN A C 1
ATOM 728 O O . ASN A 1 88 ? 22.489 5.548 -10.184 1.00 95.88 88 ASN A O 1
ATOM 732 N N . ARG A 1 89 ? 20.969 7.101 -9.620 1.00 97.44 89 ARG A N 1
ATOM 733 C CA . ARG A 1 89 ? 21.903 7.866 -8.774 1.00 97.44 89 ARG A CA 1
ATOM 734 C C . ARG A 1 89 ? 22.309 7.086 -7.522 1.00 97.44 89 ARG A C 1
ATOM 736 O O . ARG A 1 89 ? 23.462 7.153 -7.114 1.00 97.44 89 ARG A O 1
ATOM 743 N N . ASP A 1 90 ? 21.361 6.364 -6.936 1.00 97.19 90 ASP A N 1
ATOM 744 C CA . ASP A 1 90 ? 21.562 5.471 -5.799 1.00 97.19 90 ASP A CA 1
ATOM 745 C C . ASP A 1 90 ? 21.008 4.093 -6.175 1.00 97.19 90 ASP A C 1
ATOM 747 O O . ASP A 1 90 ? 19.864 3.978 -6.611 1.00 97.19 90 ASP A O 1
ATOM 751 N N . GLN A 1 91 ? 21.824 3.050 -6.030 1.00 95.69 91 GLN A N 1
ATOM 752 C CA . GLN A 1 91 ? 21.431 1.680 -6.375 1.00 95.69 91 GLN A CA 1
ATOM 753 C C . GLN A 1 91 ? 20.454 1.073 -5.355 1.00 95.69 91 GLN A C 1
ATOM 755 O O . GLN A 1 91 ? 19.788 0.090 -5.662 1.00 95.69 91 GLN A O 1
ATOM 760 N N . ASN A 1 92 ? 20.329 1.667 -4.163 1.00 95.06 92 ASN A N 1
ATOM 761 C CA . ASN A 1 92 ? 19.360 1.260 -3.144 1.00 95.06 92 ASN A CA 1
ATOM 762 C C . ASN A 1 92 ? 18.004 1.968 -3.297 1.00 95.06 92 ASN A C 1
ATOM 764 O O . ASN A 1 92 ? 17.038 1.596 -2.630 1.00 95.06 92 ASN A O 1
ATOM 768 N N . ILE A 1 93 ? 17.922 2.989 -4.158 1.00 96.06 93 ILE A N 1
ATOM 769 C CA . ILE A 1 93 ? 16.705 3.766 -4.411 1.00 96.06 93 ILE A CA 1
ATOM 770 C C . ILE A 1 93 ? 16.326 3.589 -5.879 1.00 96.06 93 ILE A C 1
ATOM 772 O O . ILE A 1 93 ? 16.690 4.378 -6.752 1.00 96.06 93 ILE A O 1
ATOM 776 N N . ILE A 1 94 ? 15.590 2.513 -6.144 1.00 96.62 94 ILE A N 1
ATOM 777 C CA . ILE A 1 94 ? 15.155 2.105 -7.481 1.00 96.62 94 ILE A CA 1
ATOM 778 C C . ILE A 1 94 ? 13.639 1.862 -7.516 1.00 96.62 94 ILE A C 1
ATOM 780 O O . ILE A 1 94 ? 13.042 1.514 -6.491 1.00 96.62 94 ILE A O 1
ATOM 784 N N . PRO A 1 95 ? 12.980 2.057 -8.671 1.00 96.50 95 PRO A N 1
ATOM 785 C CA . PRO A 1 95 ? 11.536 1.936 -8.767 1.00 96.50 95 PRO A CA 1
ATOM 786 C C . PRO A 1 95 ? 11.093 0.468 -8.726 1.00 96.50 95 PRO A C 1
ATOM 788 O O . PRO A 1 95 ? 11.707 -0.405 -9.336 1.00 96.50 95 PRO A O 1
ATOM 791 N N . ALA A 1 96 ? 9.983 0.197 -8.039 1.00 95.44 96 ALA A N 1
ATOM 792 C CA . ALA A 1 96 ? 9.333 -1.110 -8.084 1.00 95.44 96 ALA A CA 1
ATOM 793 C C . ALA A 1 96 ? 8.668 -1.336 -9.451 1.00 95.44 96 ALA A C 1
ATOM 795 O O . ALA A 1 96 ? 7.996 -0.433 -9.952 1.00 95.44 96 ALA A O 1
ATOM 796 N N . ASN A 1 97 ? 8.757 -2.552 -10.000 1.00 94.25 97 ASN A N 1
ATOM 797 C CA . ASN A 1 97 ? 8.267 -2.933 -11.332 1.00 94.25 97 ASN A CA 1
ATOM 798 C C . ASN A 1 97 ? 6.824 -2.458 -11.592 1.00 94.25 97 ASN A C 1
ATOM 800 O O . ASN A 1 97 ? 6.540 -1.855 -12.622 1.00 94.25 97 ASN A O 1
ATOM 804 N N . GLY A 1 98 ? 5.912 -2.664 -10.634 1.00 92.38 98 GLY A N 1
ATOM 805 C CA . GLY A 1 98 ? 4.496 -2.282 -10.763 1.00 92.38 98 GLY A CA 1
ATOM 806 C C . GLY A 1 98 ? 4.205 -0.777 -10.678 1.00 92.38 98 GLY A C 1
ATOM 807 O O . GLY A 1 98 ? 3.051 -0.371 -10.782 1.00 92.38 98 GLY A O 1
ATOM 808 N N . ARG A 1 99 ? 5.224 0.056 -10.441 1.00 93.62 99 ARG A N 1
ATOM 809 C CA . ARG A 1 99 ? 5.105 1.513 -10.266 1.00 93.62 99 ARG A CA 1
ATOM 810 C C . ARG A 1 99 ? 5.991 2.310 -11.218 1.00 93.62 99 ARG A C 1
ATOM 812 O O . ARG A 1 99 ? 5.974 3.536 -11.144 1.00 93.62 99 ARG A O 1
ATOM 819 N N . MET A 1 100 ? 6.753 1.641 -12.077 1.00 94.62 100 MET A N 1
ATOM 820 C CA . MET A 1 100 ? 7.690 2.283 -12.993 1.00 94.62 100 MET A CA 1
ATOM 821 C C . MET A 1 100 ? 6.994 3.208 -13.992 1.00 94.62 100 MET A C 1
ATOM 823 O O . MET A 1 100 ? 5.859 2.967 -14.406 1.00 94.62 100 MET A O 1
ATOM 827 N N . ILE A 1 101 ? 7.721 4.237 -14.420 1.00 94.44 101 ILE A N 1
ATOM 828 C CA . ILE A 1 101 ? 7.370 5.075 -15.565 1.00 94.44 101 ILE A CA 1
ATOM 829 C C . ILE A 1 101 ? 8.346 4.774 -16.701 1.00 94.44 101 ILE A C 1
ATOM 831 O O . ILE A 1 101 ? 9.551 4.672 -16.477 1.00 94.44 101 ILE A O 1
ATOM 835 N N . PHE A 1 102 ? 7.822 4.661 -17.920 1.00 92.25 102 PHE A N 1
ATOM 836 C CA . PHE A 1 102 ? 8.622 4.460 -19.124 1.00 92.25 102 PHE A CA 1
ATOM 837 C C . PHE A 1 102 ? 8.519 5.674 -20.037 1.00 92.25 102 PHE A C 1
ATOM 839 O O . PHE A 1 102 ? 7.447 6.256 -20.208 1.00 92.25 102 PHE A O 1
ATOM 846 N N . LEU A 1 103 ? 9.649 6.046 -20.626 1.00 90.31 103 LEU A N 1
ATOM 847 C CA . LEU A 1 103 ? 9.722 7.091 -21.632 1.00 90.31 103 LEU A CA 1
ATOM 848 C C . LEU A 1 103 ? 9.307 6.539 -22.999 1.00 90.31 103 LEU A C 1
ATOM 850 O O . LEU A 1 103 ? 9.538 5.372 -23.332 1.00 90.31 103 LEU A O 1
ATOM 854 N N . ASN A 1 104 ? 8.729 7.400 -23.831 1.00 86.94 104 ASN A N 1
ATOM 855 C CA . ASN A 1 104 ? 8.468 7.053 -25.222 1.00 86.94 104 ASN A CA 1
ATOM 856 C C . ASN A 1 104 ? 9.798 6.892 -25.967 1.00 86.94 104 ASN A C 1
ATOM 858 O O . ASN A 1 104 ? 10.680 7.744 -25.863 1.00 86.94 104 ASN A O 1
ATOM 862 N N . SER A 1 105 ? 9.939 5.807 -26.728 1.00 77.75 105 SER A N 1
ATOM 863 C CA . SER A 1 105 ? 11.111 5.608 -27.581 1.00 77.75 105 SER A CA 1
ATOM 864 C C . SER A 1 105 ? 11.096 6.631 -28.722 1.00 77.75 105 SER A C 1
ATOM 866 O O . SER A 1 105 ? 10.094 6.772 -29.429 1.00 77.75 105 SER A O 1
ATOM 868 N N . VAL A 1 106 ? 12.198 7.364 -28.895 1.00 73.81 106 VAL A N 1
ATOM 869 C CA . VAL A 1 106 ? 12.396 8.268 -30.036 1.00 73.81 106 VAL A CA 1
ATOM 870 C C . VAL A 1 106 ? 13.021 7.451 -31.164 1.00 73.81 106 VAL A C 1
ATOM 872 O O . VAL A 1 106 ? 14.084 6.872 -30.975 1.00 73.81 106 VAL A O 1
ATOM 875 N N . LYS A 1 107 ? 12.370 7.413 -32.336 1.00 66.44 107 LYS A N 1
ATOM 876 C CA . LYS A 1 107 ? 12.690 6.520 -33.474 1.00 66.44 107 LYS A CA 1
ATOM 877 C C . LYS A 1 107 ? 14.144 6.558 -33.976 1.00 66.44 107 LYS A C 1
ATOM 879 O O . LYS A 1 107 ? 14.546 5.638 -34.676 1.00 66.44 107 LYS A O 1
ATOM 884 N N . GLU A 1 108 ? 14.911 7.590 -33.636 1.00 62.00 108 GLU A N 1
ATOM 885 C CA . GLU A 1 108 ? 16.292 7.792 -34.099 1.00 62.00 108 GLU A CA 1
ATOM 886 C C . GLU A 1 108 ? 17.337 7.667 -32.978 1.00 62.00 108 GLU A C 1
ATOM 888 O O . GLU A 1 108 ? 18.537 7.680 -33.245 1.00 62.00 108 GLU A O 1
ATOM 893 N N . ALA A 1 109 ? 16.906 7.511 -31.722 1.00 60.34 109 ALA A N 1
ATOM 894 C CA . ALA A 1 109 ? 17.799 7.356 -30.584 1.00 60.34 109 ALA A CA 1
ATOM 895 C C . ALA A 1 109 ? 17.704 5.926 -30.041 1.00 60.34 109 ALA A C 1
ATOM 897 O O . ALA A 1 109 ? 16.666 5.520 -29.521 1.00 60.34 109 ALA A O 1
ATOM 898 N N . ASN A 1 110 ? 18.819 5.189 -30.071 1.00 63.34 110 ASN A N 1
ATOM 899 C CA . ASN A 1 110 ? 18.991 3.894 -29.392 1.00 63.34 110 ASN A CA 1
ATOM 900 C C . ASN A 1 110 ? 19.055 4.053 -27.852 1.00 63.34 110 ASN A C 1
ATOM 902 O O . ASN A 1 110 ? 19.904 3.467 -27.184 1.00 63.34 110 ASN A O 1
ATOM 906 N N . GLY A 1 111 ? 18.207 4.915 -27.289 1.00 68.12 111 GLY A N 1
ATOM 907 C CA . GLY A 1 111 ? 18.140 5.219 -25.867 1.00 68.12 111 GLY A CA 1
ATOM 908 C C . GLY A 1 111 ? 17.226 4.251 -25.124 1.00 68.12 111 GLY A C 1
ATOM 909 O O . GLY A 1 111 ? 16.213 3.790 -25.650 1.00 68.12 111 GLY A O 1
ATOM 910 N N . SER A 1 112 ? 17.573 3.962 -23.872 1.00 80.00 112 SER A N 1
ATOM 911 C CA . SER A 1 112 ? 16.700 3.207 -22.978 1.00 80.00 112 SER A CA 1
ATOM 912 C C . SER A 1 112 ? 15.392 3.966 -22.720 1.00 80.00 112 SER A C 1
ATOM 914 O O . SER A 1 112 ? 15.401 5.178 -22.521 1.00 80.00 112 SER A O 1
ATOM 916 N N . GLN A 1 113 ? 14.269 3.247 -22.657 1.00 90.94 113 GLN A N 1
ATOM 917 C CA . GLN A 1 113 ? 12.990 3.797 -22.182 1.00 90.94 113 GLN A CA 1
ATOM 918 C C . GLN A 1 113 ? 12.921 3.894 -20.650 1.00 90.94 113 GLN A C 1
ATOM 920 O O . GLN A 1 113 ? 11.933 4.377 -20.098 1.00 90.94 113 GLN A O 1
ATOM 925 N N . TYR A 1 114 ? 13.949 3.399 -19.961 1.00 93.31 114 TYR A N 1
ATOM 926 C CA . TYR A 1 114 ? 14.044 3.406 -18.512 1.00 93.31 114 TYR A CA 1
ATOM 927 C C . TYR A 1 114 ? 14.330 4.809 -17.972 1.00 93.31 114 TYR A C 1
ATOM 929 O O . TYR A 1 114 ? 15.257 5.485 -18.416 1.00 93.31 114 TYR A O 1
ATOM 937 N N . ILE A 1 115 ? 13.589 5.188 -16.935 1.00 95.31 115 ILE A N 1
ATOM 938 C CA . ILE A 1 115 ? 13.918 6.294 -16.042 1.00 95.31 115 ILE A CA 1
ATOM 939 C C . ILE A 1 115 ? 13.687 5.836 -14.600 1.00 95.31 115 ILE A C 1
ATOM 941 O O . ILE A 1 115 ? 12.711 5.142 -14.309 1.00 95.31 115 ILE A O 1
ATOM 945 N N . ASN A 1 116 ? 14.575 6.226 -13.683 1.00 96.75 116 ASN A N 1
ATOM 946 C CA . ASN A 1 116 ? 14.376 5.991 -12.256 1.00 96.75 116 ASN A CA 1
ATOM 947 C C . ASN A 1 116 ? 13.302 6.954 -11.719 1.00 96.75 116 ASN A C 1
ATOM 949 O O . ASN A 1 116 ? 13.602 8.045 -11.235 1.00 96.75 116 ASN A O 1
ATOM 953 N N . ALA A 1 117 ? 12.038 6.572 -11.890 1.00 96.31 117 ALA A N 1
ATOM 954 C CA . ALA A 1 117 ? 10.875 7.309 -11.419 1.00 96.31 117 ALA A CA 1
ATOM 955 C C . ALA A 1 117 ? 9.710 6.352 -11.131 1.00 96.31 117 ALA A C 1
ATOM 957 O O . ALA A 1 117 ? 9.577 5.300 -11.763 1.00 96.31 117 ALA A O 1
ATOM 958 N N . VAL A 1 118 ? 8.844 6.743 -10.193 1.00 96.25 118 VAL A N 1
ATOM 959 C CA . VAL A 1 118 ? 7.639 5.988 -9.828 1.00 96.25 118 VAL A CA 1
ATOM 960 C C . VAL A 1 118 ? 6.384 6.838 -9.946 1.00 96.25 118 VAL A C 1
ATOM 962 O O . VAL A 1 118 ? 6.404 8.040 -9.683 1.00 96.25 118 VAL A O 1
ATOM 965 N N . ARG A 1 119 ? 5.260 6.198 -10.274 1.00 94.81 119 ARG A N 1
ATOM 966 C CA . ARG A 1 119 ? 3.937 6.801 -10.104 1.00 94.81 119 ARG A CA 1
ATOM 967 C C . ARG A 1 119 ? 3.533 6.773 -8.630 1.00 94.81 119 ARG A C 1
ATOM 969 O O . ARG A 1 119 ? 3.329 5.697 -8.060 1.00 94.81 119 ARG A O 1
ATOM 976 N N . VAL A 1 120 ? 3.372 7.956 -8.048 1.00 92.62 120 VAL A N 1
ATOM 977 C CA . VAL A 1 120 ? 2.780 8.154 -6.718 1.00 92.62 120 VAL A CA 1
ATOM 978 C C . VAL A 1 120 ? 1.286 8.443 -6.896 1.00 92.62 120 VAL A C 1
ATOM 980 O O . VAL A 1 120 ? 0.904 9.080 -7.879 1.00 92.62 120 VAL A O 1
ATOM 983 N N . ASN A 1 121 ? 0.453 7.894 -6.009 1.00 81.56 121 ASN A N 1
ATOM 984 C CA . ASN A 1 121 ? -0.993 8.139 -5.997 1.00 81.56 121 ASN A CA 1
ATOM 985 C C . ASN A 1 121 ? -1.327 9.361 -5.148 1.00 81.56 121 ASN A C 1
ATOM 987 O O . ASN A 1 121 ? -0.600 9.570 -4.153 1.00 81.56 121 ASN A O 1
#

pLDDT: mean 90.18, std 7.48, range [60.34, 97.44]